Protein AF-A0A1F6D016-F1 (afdb_monomer_lite)

pLDDT: mean 84.81, std 17.12, range [35.75, 97.69]

Structure (mmCIF, N/CA/C/O backbone):
data_AF-A0A1F6D016-F1
#
_entry.id   AF-A0A1F6D016-F1
#
loop_
_atom_site.group_PDB
_atom_site.id
_atom_site.type_symbol
_atom_site.label_atom_id
_atom_site.label_alt_id
_atom_site.label_comp_id
_atom_site.label_asym_id
_atom_site.label_entity_id
_atom_s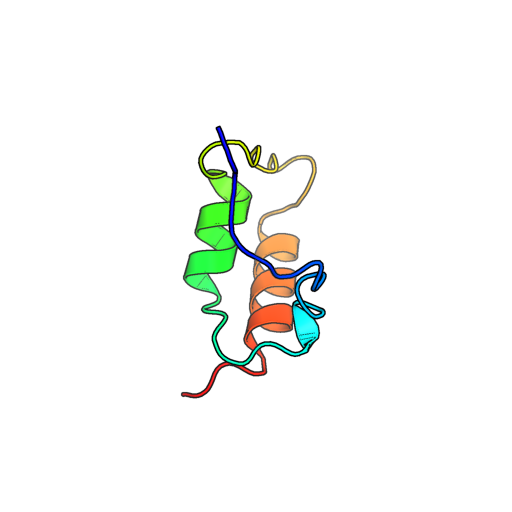ite.label_seq_id
_atom_site.pdbx_PDB_ins_code
_atom_site.Cartn_x
_atom_site.Cartn_y
_atom_site.Cartn_z
_atom_site.occupancy
_atom_site.B_iso_or_equiv
_atom_site.auth_seq_id
_atom_site.auth_comp_id
_atom_site.auth_asym_id
_atom_site.auth_atom_id
_atom_site.pdbx_PDB_model_num
ATOM 1 N N . MET A 1 1 ? 26.585 6.765 4.019 1.00 35.75 1 MET A N 1
ATOM 2 C CA . MET A 1 1 ? 25.559 5.703 4.051 1.00 35.75 1 MET A CA 1
ATOM 3 C C . MET A 1 1 ? 24.617 5.967 2.887 1.00 35.75 1 MET A C 1
ATOM 5 O O . MET A 1 1 ? 23.832 6.899 2.952 1.00 35.75 1 MET A O 1
ATOM 9 N N . ILE A 1 2 ? 24.820 5.276 1.767 1.00 42.34 2 ILE A N 1
ATOM 10 C CA . ILE A 1 2 ? 24.119 5.519 0.497 1.00 42.34 2 ILE A CA 1
ATOM 11 C C . ILE A 1 2 ? 22.944 4.547 0.438 1.00 42.34 2 ILE A C 1
ATOM 13 O O . ILE A 1 2 ? 23.130 3.358 0.192 1.00 42.34 2 ILE A O 1
ATOM 17 N N . TRP A 1 3 ? 21.752 5.041 0.761 1.00 42.94 3 TRP A N 1
ATOM 18 C CA . TRP A 1 3 ? 20.511 4.303 0.560 1.00 42.94 3 TRP A CA 1
ATOM 19 C C . TRP A 1 3 ? 20.266 4.148 -0.944 1.00 42.94 3 TRP A C 1
ATOM 21 O O . TRP A 1 3 ? 20.190 5.144 -1.652 1.00 42.94 3 TRP A O 1
ATOM 31 N N . GLY A 1 4 ? 20.161 2.894 -1.393 1.00 52.00 4 GLY A N 1
ATOM 32 C CA . GLY A 1 4 ? 19.419 2.471 -2.583 1.00 52.00 4 GLY A CA 1
ATOM 33 C C . GLY A 1 4 ? 19.831 3.109 -3.907 1.00 52.00 4 GLY A C 1
ATOM 34 O O . GLY A 1 4 ? 19.378 4.188 -4.267 1.00 52.00 4 GLY A O 1
ATOM 35 N N . LYS A 1 5 ? 20.629 2.382 -4.685 1.00 47.53 5 LYS A N 1
ATOM 36 C CA . LYS A 1 5 ? 21.022 2.703 -6.059 1.00 47.53 5 LYS A CA 1
ATOM 37 C C . LYS A 1 5 ? 19.816 2.634 -7.016 1.00 47.53 5 LYS A C 1
ATOM 39 O O . LYS A 1 5 ? 19.730 1.734 -7.838 1.00 47.53 5 LYS A O 1
ATOM 44 N N . ASN A 1 6 ? 18.897 3.586 -6.919 1.00 55.19 6 ASN A N 1
ATOM 45 C CA . ASN A 1 6 ? 18.090 4.006 -8.056 1.00 55.19 6 ASN A CA 1
ATOM 46 C C . ASN A 1 6 ? 18.902 5.121 -8.710 1.00 55.19 6 ASN A C 1
ATOM 48 O O . ASN A 1 6 ? 19.238 6.092 -8.039 1.00 55.19 6 ASN A O 1
ATOM 52 N N . GLU A 1 7 ? 19.284 4.979 -9.975 1.00 50.31 7 GLU A N 1
ATOM 53 C CA . GLU A 1 7 ? 20.105 5.945 -10.727 1.00 50.31 7 GLU A CA 1
ATOM 54 C C . GLU A 1 7 ? 19.359 7.275 -10.978 1.00 50.31 7 GLU A C 1
ATOM 56 O O . GLU A 1 7 ? 19.131 7.668 -12.117 1.00 50.31 7 GLU A O 1
ATOM 61 N N . GLY A 1 8 ? 18.841 7.925 -9.933 1.00 54.56 8 GLY A N 1
ATOM 62 C CA . GLY A 1 8 ? 17.903 9.042 -10.045 1.00 54.56 8 GLY A CA 1
ATOM 63 C C . GLY A 1 8 ? 16.539 8.667 -10.640 1.00 54.56 8 GLY A C 1
ATOM 64 O O . GLY A 1 8 ? 15.703 9.545 -10.829 1.00 54.56 8 GLY A O 1
ATOM 65 N N . LYS A 1 9 ? 16.279 7.384 -10.934 1.00 58.34 9 LYS A N 1
ATOM 66 C CA . LYS A 1 9 ? 14.993 6.929 -11.475 1.00 58.34 9 LYS A CA 1
ATOM 67 C C . LYS A 1 9 ? 13.973 6.828 -10.348 1.00 58.34 9 LYS A C 1
ATOM 69 O O . LYS A 1 9 ? 14.070 5.956 -9.485 1.00 58.34 9 LYS A O 1
ATOM 74 N N . VAL A 1 10 ? 13.005 7.739 -10.360 1.00 61.34 10 VAL A N 1
ATOM 75 C CA . VAL A 1 10 ? 11.803 7.639 -9.530 1.00 61.34 10 VAL A CA 1
ATOM 76 C C . VAL A 1 10 ? 11.138 6.292 -9.847 1.00 61.34 10 VAL A C 1
ATOM 78 O O . VAL A 1 10 ? 10.990 5.978 -11.032 1.00 61.34 10 VAL A O 1
ATOM 81 N N . PRO A 1 11 ? 10.788 5.471 -8.838 1.00 66.44 11 PRO A N 1
ATOM 82 C CA . PRO A 1 11 ? 10.035 4.246 -9.073 1.00 66.44 11 PRO A CA 1
ATOM 83 C C . PRO A 1 11 ? 8.797 4.566 -9.912 1.00 66.44 11 PRO A C 1
ATOM 85 O O . PRO A 1 11 ? 8.108 5.551 -9.643 1.00 66.44 11 PRO A O 1
ATOM 88 N N . GLY A 1 12 ? 8.542 3.764 -10.946 1.00 77.62 12 GLY A N 1
ATOM 89 C CA . GLY A 1 12 ? 7.354 3.938 -11.777 1.00 77.62 12 GLY A CA 1
ATOM 90 C C . GLY A 1 12 ? 6.060 3.828 -10.952 1.00 77.62 12 GLY A C 1
ATOM 91 O O . GLY A 1 12 ? 6.087 3.280 -9.844 1.00 77.62 12 GLY A O 1
ATOM 92 N N . PRO A 1 13 ? 4.928 4.326 -11.479 1.00 85.50 13 PRO A N 1
ATOM 93 C CA . PRO A 1 13 ? 3.636 4.242 -10.804 1.00 85.50 13 PRO A CA 1
ATOM 94 C C . PRO A 1 13 ? 3.313 2.804 -10.386 1.00 85.50 13 PRO A C 1
ATOM 96 O O . PRO A 1 13 ? 3.512 1.867 -11.167 1.00 85.50 13 PRO A O 1
ATOM 99 N N . LEU A 1 14 ? 2.807 2.621 -9.161 1.00 87.81 14 LEU A N 1
ATOM 100 C CA . LEU A 1 14 ? 2.440 1.295 -8.652 1.00 87.81 14 LEU A CA 1
ATOM 101 C C . LEU A 1 14 ? 1.379 0.636 -9.539 1.00 87.81 14 LEU A C 1
ATOM 103 O O . LEU A 1 14 ? 1.394 -0.577 -9.705 1.00 87.81 14 LEU A O 1
ATOM 107 N N . GLU A 1 15 ? 0.513 1.429 -10.173 1.00 86.44 15 GLU A N 1
ATOM 108 C CA . GLU A 1 15 ? -0.525 0.939 -11.077 1.00 86.44 15 GLU A CA 1
ATOM 109 C C . GLU A 1 15 ? 0.002 0.256 -12.341 1.00 86.44 15 GLU A C 1
ATOM 111 O O . GLU A 1 15 ? -0.784 -0.382 -13.036 1.00 86.44 15 GLU A O 1
ATOM 116 N N . LEU A 1 16 ? 1.283 0.422 -12.679 1.00 87.75 16 LEU A N 1
ATOM 117 C CA . LEU A 1 16 ? 1.894 -0.154 -13.881 1.00 87.75 16 LEU A CA 1
ATOM 118 C C . LEU A 1 16 ? 2.739 -1.396 -13.581 1.00 87.75 16 LEU A C 1
ATOM 120 O O . LEU A 1 16 ? 3.281 -2.005 -14.500 1.00 87.75 16 LEU A O 1
ATOM 124 N N . ARG A 1 17 ? 2.871 -1.768 -12.307 1.00 88.94 17 ARG A N 1
ATOM 125 C CA . ARG A 1 17 ? 3.651 -2.933 -11.892 1.00 88.94 17 ARG A CA 1
ATOM 126 C C . ARG A 1 17 ? 2.857 -4.221 -12.102 1.00 88.94 17 ARG A C 1
ATOM 128 O O . ARG A 1 17 ? 1.665 -4.264 -11.810 1.00 88.94 17 ARG A O 1
ATOM 135 N N . SER A 1 18 ? 3.532 -5.270 -12.566 1.00 89.94 18 SER A N 1
ATOM 136 C CA . SER A 1 18 ? 2.977 -6.623 -12.736 1.00 89.94 18 SER A CA 1
ATOM 137 C C . SER A 1 18 ? 3.415 -7.604 -11.642 1.00 89.94 18 SER A C 1
ATOM 139 O O . SER A 1 18 ? 3.011 -8.760 -11.643 1.00 89.94 18 SER A O 1
ATOM 141 N N . ASP A 1 19 ? 4.225 -7.154 -10.682 1.00 88.38 19 ASP A N 1
ATOM 142 C CA . ASP A 1 19 ? 4.807 -7.967 -9.608 1.00 88.38 19 ASP A CA 1
ATOM 143 C C . ASP A 1 19 ? 4.164 -7.704 -8.231 1.00 88.38 19 ASP A C 1
ATOM 145 O O . ASP A 1 19 ? 4.734 -8.025 -7.186 1.00 88.38 19 ASP A O 1
ATOM 149 N N . LEU A 1 20 ? 2.979 -7.086 -8.203 1.00 91.06 20 LEU A N 1
ATOM 150 C CA . LEU A 1 20 ? 2.287 -6.712 -6.970 1.00 91.06 20 LEU A CA 1
ATOM 151 C C . LEU A 1 20 ? 1.309 -7.798 -6.505 1.00 91.06 20 LEU A C 1
ATOM 153 O O . LEU A 1 20 ? 0.210 -7.924 -7.034 1.00 91.06 20 LEU A O 1
ATOM 157 N N . ASN A 1 21 ? 1.677 -8.533 -5.452 1.00 92.81 21 ASN A N 1
ATOM 158 C CA . ASN A 1 21 ? 0.782 -9.485 -4.790 1.00 92.81 21 ASN A CA 1
ATOM 159 C C . ASN A 1 21 ? -0.184 -8.756 -3.821 1.00 92.81 21 ASN A C 1
ATOM 161 O O . ASN A 1 21 ? 0.300 -8.111 -2.883 1.00 92.81 21 ASN A O 1
ATOM 165 N N . PRO A 1 22 ? -1.519 -8.889 -3.972 1.00 93.62 22 PRO A N 1
ATOM 166 C CA . PRO A 1 22 ? -2.509 -8.288 -3.073 1.00 93.62 22 PRO A CA 1
ATOM 167 C C . PRO A 1 22 ? -2.276 -8.564 -1.582 1.00 93.62 22 PRO A C 1
ATOM 169 O O . PRO A 1 22 ? -2.395 -7.652 -0.767 1.00 93.62 22 PRO A O 1
ATOM 172 N N . ASP A 1 23 ? -1.889 -9.781 -1.201 1.00 95.00 23 ASP A N 1
ATOM 173 C CA . ASP A 1 23 ? -1.657 -10.126 0.206 1.00 95.00 23 ASP A CA 1
ATOM 174 C C . ASP A 1 23 ? -0.437 -9.399 0.772 1.00 95.00 23 ASP A C 1
ATOM 176 O O . ASP A 1 23 ? -0.458 -8.926 1.911 1.00 95.00 23 ASP A O 1
ATOM 180 N N . ALA A 1 24 ? 0.604 -9.227 -0.047 1.00 93.56 24 ALA A N 1
ATOM 181 C CA . ALA A 1 24 ? 1.772 -8.442 0.332 1.00 93.56 24 ALA A CA 1
ATOM 182 C C . ALA A 1 24 ? 1.405 -6.961 0.517 1.00 93.56 24 ALA A C 1
ATOM 184 O O . ALA A 1 24 ? 1.831 -6.343 1.493 1.00 93.56 24 ALA A O 1
ATOM 185 N N . ILE A 1 25 ? 0.573 -6.398 -0.367 1.00 94.62 25 ILE A N 1
ATOM 186 C CA . ILE A 1 25 ? 0.087 -5.011 -0.253 1.00 94.62 25 ILE A CA 1
ATOM 187 C C . ILE A 1 25 ? -0.640 -4.814 1.078 1.00 94.62 25 ILE A C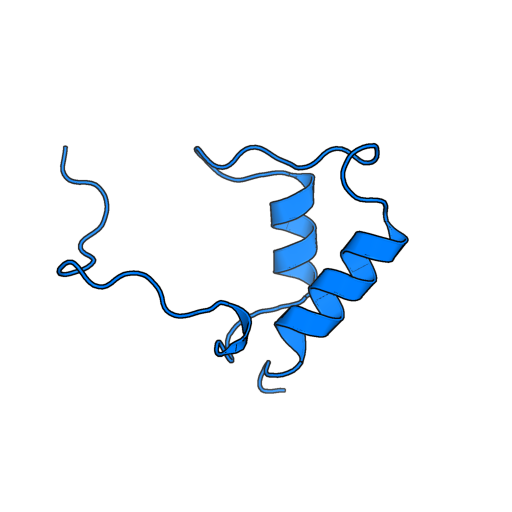 1
ATOM 189 O O . ILE A 1 25 ? -0.314 -3.8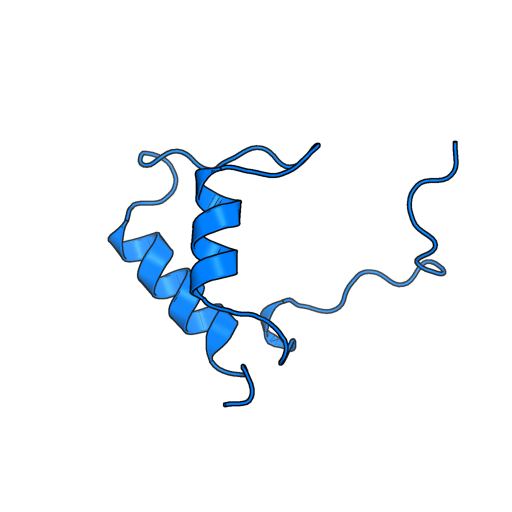92 1.829 1.00 94.62 25 ILE A O 1
ATOM 193 N N . LYS A 1 26 ? -1.575 -5.713 1.407 1.00 96.31 26 LYS A N 1
ATOM 194 C CA . LYS A 1 26 ? -2.326 -5.667 2.669 1.00 96.31 26 LYS A CA 1
ATOM 195 C C . LYS A 1 26 ? -1.411 -5.788 3.879 1.00 96.31 26 LYS A C 1
ATOM 197 O O . LYS A 1 26 ? -1.536 -5.012 4.828 1.00 96.31 26 LYS A O 1
ATOM 202 N N . TYR A 1 27 ? -0.461 -6.721 3.828 1.00 96.19 27 TYR A N 1
ATOM 203 C CA . TYR A 1 27 ? 0.508 -6.920 4.897 1.00 96.19 27 TYR A CA 1
ATOM 204 C C . TYR A 1 27 ? 1.317 -5.648 5.162 1.00 96.19 27 TYR A C 1
ATOM 206 O O . TYR A 1 27 ? 1.376 -5.188 6.302 1.00 96.19 27 TYR A O 1
ATOM 214 N N . PHE A 1 28 ? 1.894 -5.041 4.125 1.00 95.12 28 PHE A N 1
ATOM 215 C CA . PHE A 1 28 ? 2.720 -3.847 4.283 1.00 95.12 28 PHE A CA 1
ATOM 216 C C . PHE A 1 28 ? 1.915 -2.605 4.667 1.00 95.12 28 PHE A C 1
ATOM 218 O O . PHE A 1 28 ? 2.395 -1.811 5.473 1.00 95.12 28 PHE A O 1
ATOM 225 N N . ALA A 1 29 ? 0.686 -2.450 4.172 1.00 95.38 29 ALA A N 1
ATOM 226 C CA . ALA A 1 29 ? -0.182 -1.351 4.587 1.00 95.38 29 ALA A CA 1
ATOM 227 C C . ALA A 1 29 ? -0.539 -1.437 6.081 1.00 95.38 29 ALA A C 1
ATOM 229 O O . ALA A 1 29 ? -0.573 -0.414 6.760 1.00 95.38 29 ALA A O 1
ATOM 230 N N . ARG A 1 30 ? -0.766 -2.647 6.614 1.00 96.31 30 ARG A N 1
ATOM 231 C CA . ARG A 1 30 ? -1.154 -2.854 8.021 1.00 96.31 30 ARG A CA 1
ATOM 232 C C . ARG A 1 30 ? 0.005 -2.943 8.998 1.00 96.31 30 ARG A C 1
ATOM 234 O O . ARG A 1 30 ? -0.178 -2.593 10.155 1.00 96.31 30 ARG A O 1
ATOM 241 N N . ASN A 1 31 ? 1.170 -3.401 8.560 1.00 96.00 31 ASN A N 1
ATOM 242 C CA . ASN A 1 31 ? 2.306 -3.628 9.456 1.00 96.00 31 ASN A CA 1
ATOM 243 C C . ASN A 1 31 ? 3.430 -2.604 9.260 1.00 96.00 31 ASN A C 1
ATOM 245 O O . ASN A 1 31 ? 4.258 -2.423 10.152 1.00 96.00 31 ASN A O 1
ATOM 249 N N . GLY A 1 32 ? 3.450 -1.902 8.124 1.00 93.06 32 GLY A N 1
ATOM 250 C CA . GLY A 1 32 ? 4.595 -1.099 7.715 1.00 93.06 32 GLY A CA 1
ATOM 251 C C . GLY A 1 32 ? 5.814 -1.972 7.396 1.00 93.06 32 GLY A C 1
ATOM 252 O O . GLY A 1 32 ? 5.758 -3.204 7.406 1.00 93.06 32 GLY A O 1
ATOM 253 N N . ALA A 1 33 ? 6.937 -1.327 7.093 1.00 92.81 33 ALA A N 1
ATOM 254 C CA . ALA A 1 33 ? 8.230 -1.994 6.947 1.00 92.81 33 ALA A CA 1
ATOM 255 C C . ALA A 1 33 ? 9.374 -0.995 7.097 1.00 92.81 33 ALA A C 1
ATOM 257 O O . ALA A 1 33 ? 9.395 0.025 6.412 1.00 92.81 33 ALA A O 1
ATOM 258 N N . LEU A 1 34 ? 10.370 -1.319 7.927 1.00 90.81 34 LEU A N 1
ATOM 259 C CA . LEU A 1 34 ? 11.536 -0.467 8.178 1.00 90.81 34 LEU A CA 1
ATOM 260 C C . LEU A 1 34 ? 11.119 0.972 8.536 1.00 90.81 34 LEU A C 1
ATOM 262 O O . LEU A 1 34 ? 10.695 1.234 9.654 1.00 90.81 34 LEU A O 1
ATOM 266 N N . TRP A 1 35 ? 11.275 1.900 7.591 1.00 89.69 35 TRP A N 1
ATOM 267 C CA . TRP A 1 35 ? 11.012 3.333 7.745 1.00 89.69 35 TRP A CA 1
ATOM 268 C C . TRP A 1 35 ? 9.656 3.746 7.158 1.00 89.69 35 TRP A C 1
ATOM 270 O O . TRP A 1 35 ? 9.314 4.925 7.157 1.00 89.69 35 TRP A O 1
ATOM 280 N N . MET A 1 36 ? 8.886 2.785 6.647 1.00 90.31 36 MET A N 1
ATOM 281 C CA . MET A 1 36 ? 7.531 2.984 6.162 1.00 90.31 36 MET A CA 1
ATOM 282 C C . MET A 1 36 ? 6.545 2.734 7.312 1.00 90.31 36 MET A C 1
ATOM 284 O O . MET A 1 36 ? 6.420 1.583 7.752 1.00 90.31 36 MET A O 1
ATOM 288 N N . PRO A 1 37 ? 5.865 3.775 7.824 1.00 93.50 37 PRO A N 1
ATOM 289 C CA . PRO A 1 37 ? 4.848 3.608 8.852 1.00 93.50 37 PRO A CA 1
ATOM 290 C C . PRO A 1 37 ? 3.636 2.843 8.307 1.00 93.50 37 PRO A C 1
ATOM 292 O O . PRO A 1 37 ? 3.337 2.879 7.116 1.00 93.50 37 PRO A O 1
ATOM 295 N N . GLN A 1 38 ? 2.942 2.146 9.205 1.00 95.31 38 GLN A N 1
ATOM 296 C CA . GLN A 1 38 ? 1.684 1.461 8.908 1.00 95.31 38 GLN A CA 1
ATOM 297 C C . GLN A 1 38 ? 0.502 2.439 8.835 1.00 95.31 38 GLN A C 1
ATOM 299 O O . GLN A 1 38 ? 0.521 3.477 9.497 1.00 95.31 38 GLN A O 1
ATOM 304 N N . PHE A 1 39 ? -0.557 2.045 8.131 1.00 96.69 39 PHE A N 1
ATOM 305 C CA . PHE A 1 39 ? -1.851 2.723 8.127 1.00 96.69 39 PHE A CA 1
ATOM 306 C C . PHE A 1 39 ? -2.807 2.116 9.156 1.00 96.69 39 PHE A C 1
ATOM 308 O O . PHE A 1 39 ? -3.039 0.899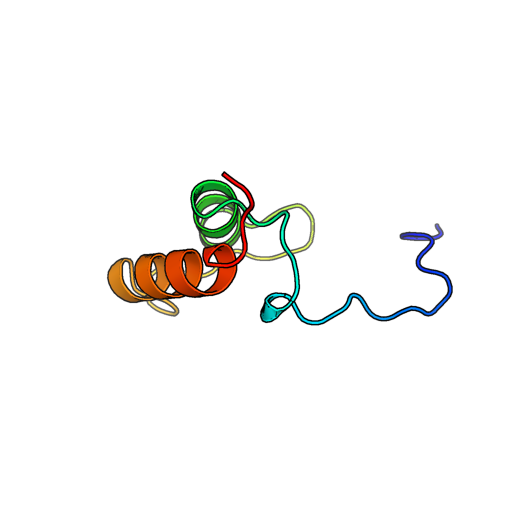 9.195 1.00 96.69 39 PHE A O 1
ATOM 315 N N . ARG A 1 40 ? -3.425 2.973 9.970 1.00 95.88 40 ARG A N 1
ATOM 316 C CA . ARG A 1 40 ? -4.421 2.573 10.970 1.00 95.88 40 ARG A CA 1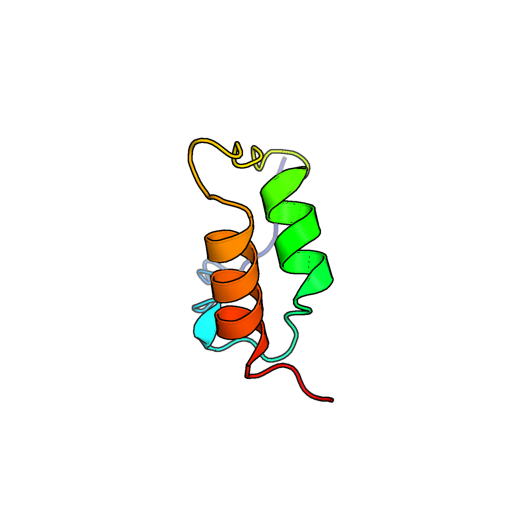
ATOM 317 C C . ARG A 1 40 ? -5.764 2.273 10.307 1.00 95.88 40 ARG A C 1
ATOM 319 O O . ARG A 1 40 ? -6.099 2.809 9.255 1.00 95.88 40 ARG A O 1
ATOM 326 N N . LYS A 1 41 ? -6.594 1.475 10.982 1.00 95.75 41 LYS A N 1
ATOM 327 C CA . LYS A 1 41 ? -7.966 1.172 10.528 1.00 95.75 41 LYS A CA 1
ATOM 328 C C . LYS A 1 41 ? -8.885 2.396 10.452 1.00 95.75 41 LYS A C 1
ATOM 330 O O . LYS A 1 41 ? -9.881 2.367 9.748 1.00 95.75 41 LYS A O 1
ATOM 335 N N . THR A 1 42 ? -8.549 3.457 11.184 1.00 95.94 42 THR A N 1
ATOM 336 C CA . THR A 1 42 ? -9.245 4.750 11.132 1.00 95.94 42 THR A CA 1
ATOM 337 C C . THR A 1 42 ? -8.853 5.591 9.919 1.00 95.94 42 THR A C 1
ATOM 339 O O . THR A 1 42 ? -9.544 6.552 9.615 1.00 95.94 42 THR A O 1
ATOM 342 N N . GLU A 1 43 ? -7.723 5.277 9.280 1.00 96.62 43 GLU A N 1
ATOM 343 C CA . GLU A 1 43 ? -7.215 5.978 8.093 1.00 96.62 43 GLU A CA 1
ATOM 344 C C . GLU A 1 43 ? -7.587 5.232 6.811 1.00 96.62 43 GLU A C 1
ATOM 346 O O . GLU A 1 43 ? -7.890 5.861 5.805 1.00 96.62 43 GLU A O 1
ATOM 351 N N . ILE A 1 44 ? -7.558 3.897 6.859 1.00 95.94 44 ILE A N 1
ATOM 352 C CA . ILE A 1 44 ? -8.000 3.022 5.774 1.00 95.94 44 ILE A CA 1
ATOM 353 C C . ILE A 1 44 ? -8.752 1.849 6.398 1.00 95.94 44 ILE A C 1
ATOM 355 O O . ILE A 1 44 ? -8.160 1.066 7.156 1.00 95.94 44 ILE A O 1
ATOM 359 N N . THR A 1 45 ? -10.035 1.711 6.089 1.00 97.38 45 THR A N 1
ATOM 360 C CA . THR A 1 45 ? -10.869 0.591 6.554 1.00 97.38 45 THR A CA 1
ATOM 361 C C . THR A 1 45 ? -10.411 -0.736 5.946 1.00 97.38 45 THR A C 1
ATOM 363 O O . THR A 1 45 ? -9.545 -0.773 5.067 1.00 97.38 45 THR A O 1
ATOM 366 N N . ASP A 1 46 ? -10.911 -1.855 6.469 1.00 96.31 46 ASP A N 1
ATOM 367 C CA . ASP A 1 46 ? -10.559 -3.172 5.929 1.00 96.31 46 ASP A CA 1
ATOM 368 C C . ASP A 1 46 ? -11.153 -3.356 4.521 1.00 96.31 46 ASP A C 1
ATOM 370 O O . ASP A 1 46 ? -10.461 -3.859 3.638 1.00 96.31 46 ASP A O 1
ATOM 374 N N . GLU A 1 47 ? -12.362 -2.847 4.266 1.00 97.06 47 GLU A N 1
ATOM 375 C CA . GLU A 1 47 ? -12.984 -2.867 2.939 1.00 97.06 47 GLU A CA 1
ATOM 376 C C . GLU A 1 47 ? -12.216 -2.015 1.918 1.00 97.06 47 GLU A C 1
ATOM 378 O O . GLU A 1 47 ? -11.972 -2.456 0.793 1.00 97.06 47 GLU A O 1
ATOM 383 N N . GLU A 1 48 ? -11.789 -0.809 2.305 1.00 97.69 48 GLU A N 1
ATOM 384 C CA . GLU A 1 48 ? -10.973 0.057 1.444 1.00 97.69 48 GLU A CA 1
ATOM 385 C C . GLU A 1 48 ? -9.609 -0.565 1.146 1.00 97.69 48 GLU A C 1
ATOM 387 O O . GLU A 1 48 ? -9.119 -0.467 0.020 1.00 97.69 48 GLU A O 1
ATOM 392 N N . LEU A 1 49 ? -8.998 -1.234 2.129 1.00 97.19 49 LEU A N 1
ATOM 393 C CA . LEU A 1 49 ? -7.719 -1.902 1.929 1.00 97.19 49 LEU A CA 1
ATOM 394 C C . LEU A 1 49 ? -7.840 -3.094 0.966 1.00 97.19 49 LEU A C 1
ATOM 396 O O . LEU A 1 49 ? -6.962 -3.274 0.120 1.00 97.19 49 LEU A O 1
ATOM 400 N N . GLU A 1 50 ? -8.915 -3.879 1.050 1.00 97.25 50 GLU A N 1
ATOM 401 C CA . GLU A 1 50 ? -9.187 -4.946 0.077 1.00 97.25 50 GLU A CA 1
ATOM 402 C C . GLU A 1 50 ? -9.395 -4.374 -1.332 1.00 97.25 50 GLU A C 1
ATOM 404 O O . GLU A 1 50 ? -8.799 -4.867 -2.293 1.00 97.25 50 GLU A O 1
ATOM 409 N N . ALA A 1 51 ? -10.163 -3.287 -1.464 1.00 97.31 51 ALA A N 1
ATOM 410 C CA . ALA A 1 51 ? -10.364 -2.617 -2.748 1.00 97.31 51 ALA A CA 1
ATOM 411 C C . ALA A 1 51 ? -9.044 -2.082 -3.336 1.00 97.31 51 ALA A C 1
ATOM 413 O O . ALA A 1 51 ? -8.785 -2.239 -4.532 1.00 97.31 51 ALA A O 1
ATOM 414 N N . LEU A 1 52 ? -8.179 -1.500 -2.499 1.00 95.12 52 LEU A N 1
ATOM 415 C CA . LEU A 1 52 ? -6.869 -0.991 -2.905 1.00 95.12 52 LEU A CA 1
ATOM 416 C C . LEU A 1 52 ? -5.936 -2.122 -3.358 1.00 95.12 52 LEU A C 1
ATOM 418 O O . LEU A 1 52 ? -5.274 -2.005 -4.391 1.00 95.12 52 LEU A O 1
ATOM 422 N N . ALA A 1 53 ? -5.894 -3.222 -2.605 1.00 95.31 53 ALA A N 1
ATOM 423 C CA . ALA A 1 53 ? -5.071 -4.380 -2.928 1.00 95.31 53 ALA A CA 1
ATOM 424 C C . ALA A 1 53 ? -5.529 -5.050 -4.231 1.00 95.31 53 ALA A C 1
ATOM 426 O O . ALA A 1 53 ? -4.694 -5.375 -5.077 1.00 95.31 53 ALA A O 1
ATOM 427 N N . ALA A 1 54 ? -6.843 -5.182 -4.434 1.00 95.31 54 ALA A N 1
ATOM 428 C CA . ALA A 1 54 ? -7.419 -5.680 -5.679 1.00 95.31 54 ALA A CA 1
ATOM 429 C C . ALA A 1 54 ? -7.105 -4.754 -6.863 1.00 95.31 54 ALA A C 1
ATOM 431 O O . ALA A 1 54 ? -6.720 -5.226 -7.933 1.00 95.31 54 ALA A O 1
ATOM 432 N N . TYR A 1 55 ? -7.216 -3.435 -6.673 1.00 95.06 55 TYR A N 1
ATOM 433 C CA . TYR A 1 55 ? -6.874 -2.468 -7.711 1.00 95.06 55 TYR A CA 1
ATOM 434 C C . TYR A 1 55 ? -5.399 -2.572 -8.094 1.00 95.06 55 TYR A C 1
ATOM 436 O O . TYR A 1 55 ? -5.085 -2.750 -9.267 1.00 95.06 55 TYR A O 1
ATOM 444 N N . LEU A 1 56 ? -4.478 -2.488 -7.137 1.00 93.69 56 LEU A N 1
ATOM 445 C CA . LEU A 1 56 ? -3.041 -2.500 -7.415 1.00 93.69 56 LEU A CA 1
ATOM 446 C C . LEU A 1 56 ? -2.537 -3.861 -7.924 1.00 93.69 56 LEU A C 1
ATOM 448 O O . LEU A 1 56 ? -1.631 -3.895 -8.750 1.00 93.69 56 LEU A O 1
ATOM 452 N N . GLY A 1 57 ? -3.148 -4.968 -7.495 1.00 92.50 57 GLY A N 1
ATOM 453 C CA . GLY A 1 57 ? -2.809 -6.318 -7.951 1.00 92.50 57 GLY A CA 1
ATOM 454 C C . GLY A 1 57 ? -3.464 -6.747 -9.268 1.00 92.50 57 GLY A C 1
ATOM 455 O O . GLY A 1 57 ? -3.225 -7.859 -9.725 1.00 92.50 57 GLY A O 1
ATOM 456 N N . ARG A 1 58 ? -4.277 -5.901 -9.916 1.00 93.31 58 ARG A N 1
ATOM 457 C CA . ARG A 1 58 ? -5.014 -6.257 -11.150 1.00 93.31 58 ARG A CA 1
ATOM 458 C C . ARG A 1 58 ? -4.126 -6.658 -12.336 1.00 93.31 58 ARG A C 1
ATOM 460 O O . ARG A 1 58 ? -4.599 -7.327 -13.248 1.00 93.31 58 ARG A O 1
ATOM 467 N N . ASN A 1 59 ? -2.870 -6.213 -12.325 1.00 89.06 59 ASN A N 1
ATOM 468 C CA . ASN A 1 59 ? -1.873 -6.504 -13.354 1.00 89.06 59 ASN A CA 1
ATOM 469 C C . ASN A 1 59 ? -0.925 -7.641 -12.950 1.00 89.06 59 ASN A C 1
ATOM 471 O O . ASN A 1 59 ? 0.005 -7.928 -13.702 1.00 89.06 59 ASN A O 1
ATOM 475 N N . ALA A 1 60 ? -1.106 -8.238 -11.765 1.00 82.81 60 ALA A N 1
ATOM 476 C CA . ALA A 1 60 ? -0.273 -9.341 -11.322 1.00 82.81 60 ALA A CA 1
ATOM 477 C C . ALA A 1 60 ? -0.403 -10.500 -12.312 1.00 82.81 60 ALA A C 1
ATOM 479 O O . ALA A 1 60 ? -1.511 -10.973 -12.586 1.00 82.81 60 ALA A O 1
ATOM 480 N N . GLU A 1 61 ? 0.722 -10.930 -12.879 1.00 70.50 61 GLU A N 1
ATOM 481 C CA . GLU A 1 61 ? 0.735 -12.145 -13.688 1.00 70.50 61 GLU A CA 1
ATOM 482 C C . GLU A 1 61 ? 0.341 -13.333 -12.795 1.00 70.50 61 GLU A C 1
ATOM 484 O O . GLU A 1 61 ? 0.712 -13.386 -11.620 1.00 70.50 61 GLU A O 1
ATOM 489 N N . LYS A 1 62 ? -0.496 -14.229 -13.332 1.00 57.97 62 LYS A N 1
ATOM 490 C CA . LYS A 1 62 ? -1.024 -15.387 -12.597 1.00 57.97 62 LYS A CA 1
ATOM 491 C C . LYS A 1 62 ? 0.053 -16.414 -12.277 1.00 57.97 62 LYS A C 1
ATOM 493 O O . LYS A 1 62 ? 0.885 -16.679 -13.172 1.00 57.97 62 LYS A O 1
#

Radius of gyration: 13.45 Å; chains: 1; bounding box: 38×24×25 Å

InterPro domains:
  IPR009056 Cytochrome c-like domain [PF13442] (12-56)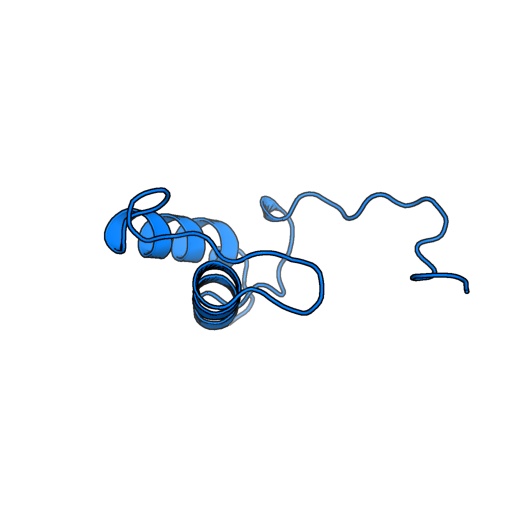
  IPR036909 Cytochrome c-like domain superfamily [G3DSA:1.10.760.10] (4-62)
  IPR036909 Cytochrome c-like domain superfamily [SSF46626] (14-57)

Sequence (62 aa):
MIWGKNEGKVPGPLELRSDLNPDAIKYFARNGALWMPQFRKTEITDEELEALAAYLGRNAEK

Foldseek 3Di:
DDPDPPVPDDPPDLQPDQAQQLVVQLCCQQPPDDPGDHDDCVRAPPVRSSVVSCNSNVNHDD

Organism: Handelsmanbacteria sp. (strain RIFCSPLOWO2_12_FULL_64_10) (NCBI:txid1817868)

Secondary structure (DSSP, 8-state):
-------S-PPPPGGG-S---HHHHHHHHHH-BTTBPPPPTTTS-HHHHHHHHHHHGGG---